Protein AF-A0A0F6MQA3-F1 (afdb_monomer_lite)

Secondary structure (DSSP, 8-state):
--EEE-HHHHHHHHTT-HHHHHHHHHHGGG-EEE-HHHHHHHHHHHHHHHHT--B--S-HHHHTTSTT--B-

Foldseek 3Di:
DEDEDALLLVVCVVVPPPVSVVVCVVCVVVHYHYDVVSVVVVVQQVVCQVVLHADEDPVCVRNVPPPSHHYD

Sequence (72 aa):
MIYLCDTCVLIDYLRGKTEVQQKLEQDKGLGLGMSSITYMELIVGATALELGLPLYTTNIKDFQFIPDLVLV

Organism: NCBI:txid999434

Radius of gyration: 12.97 Å; chains: 1; bounding box: 30×23×33 Å

Structure (mmCIF, N/CA/C/O backbone):
data_AF-A0A0F6MQA3-F1
#
_entry.id   AF-A0A0F6MQA3-F1
#
loop_
_atom_site.group_PDB
_atom_site.id
_atom_site.type_symbol
_atom_site.label_atom_id
_atom_site.label_alt_id
_atom_site.label_comp_id
_atom_site.label_asym_id
_atom_site.label_entity_id
_atom_site.label_seq_id
_atom_site.pdbx_PDB_ins_code
_atom_site.Cartn_x
_atom_site.Cartn_y
_atom_site.Cartn_z
_atom_site.occupancy
_atom_site.B_iso_or_equiv
_atom_site.auth_seq_id
_atom_site.auth_comp_id
_atom_site.auth_asym_id
_atom_site.auth_atom_id
_atom_site.pdbx_PDB_model_num
ATOM 1 N N . MET A 1 1 ? -14.516 5.999 18.795 1.00 77.88 1 MET A N 1
ATOM 2 C CA . MET A 1 1 ? -13.388 6.923 18.549 1.00 77.88 1 MET A CA 1
ATOM 3 C C . MET A 1 1 ? -12.726 6.408 17.295 1.00 77.88 1 MET A C 1
ATOM 5 O O . MET A 1 1 ? -12.424 5.227 17.273 1.00 77.88 1 MET A O 1
ATOM 9 N N . ILE A 1 2 ? -12.599 7.232 16.257 1.00 89.62 2 ILE A N 1
ATOM 10 C CA . ILE A 1 2 ? -12.125 6.763 14.950 1.00 89.62 2 ILE A CA 1
ATOM 11 C C . ILE A 1 2 ? -10.600 6.652 14.975 1.00 89.62 2 ILE A C 1
ATOM 13 O O . ILE A 1 2 ? -9.932 7.599 15.392 1.00 89.62 2 ILE A O 1
ATOM 17 N N . TYR A 1 3 ? -10.061 5.529 14.503 1.00 94.88 3 TYR A N 1
ATOM 18 C CA . TYR A 1 3 ? -8.632 5.387 14.230 1.00 94.88 3 TYR A CA 1
ATOM 19 C C . TYR A 1 3 ? -8.333 5.836 12.806 1.00 94.88 3 TYR A C 1
ATOM 21 O O . TYR A 1 3 ? -8.967 5.375 11.858 1.00 94.88 3 TYR A O 1
ATOM 29 N N . LEU A 1 4 ? -7.362 6.732 12.658 1.00 96.25 4 LEU A N 1
ATOM 30 C CA . LEU A 1 4 ? -6.834 7.119 11.357 1.00 96.25 4 LEU A CA 1
ATOM 31 C C . LEU A 1 4 ? -5.684 6.172 10.997 1.00 96.25 4 LEU A C 1
ATOM 33 O O . LEU A 1 4 ? -4.657 6.165 11.672 1.00 96.25 4 LEU A O 1
ATOM 37 N N . CYS A 1 5 ? -5.874 5.360 9.964 1.00 96.00 5 CYS A N 1
ATOM 38 C CA . CYS A 1 5 ? -4.876 4.419 9.477 1.00 96.00 5 CYS A CA 1
ATOM 39 C C . CYS A 1 5 ? -3.822 5.138 8.629 1.00 96.00 5 CYS A C 1
ATOM 41 O O . CYS A 1 5 ? -4.160 5.905 7.726 1.00 96.00 5 CYS A O 1
ATOM 43 N N . ASP A 1 6 ? -2.556 4.845 8.912 1.00 95.00 6 ASP A N 1
ATOM 44 C CA . ASP A 1 6 ? -1.414 5.277 8.108 1.00 95.00 6 ASP A CA 1
ATOM 45 C C . ASP A 1 6 ? -1.176 4.318 6.925 1.00 95.00 6 ASP A C 1
ATOM 47 O O . ASP A 1 6 ? -1.656 3.178 6.913 1.00 95.00 6 ASP A O 1
ATOM 51 N N . THR A 1 7 ? -0.409 4.763 5.936 1.00 95.00 7 THR A N 1
ATOM 52 C CA . THR A 1 7 ? -0.161 4.046 4.679 1.00 95.00 7 THR A CA 1
ATOM 53 C C . THR A 1 7 ? 0.554 2.724 4.918 1.00 95.00 7 THR A C 1
ATOM 55 O O . THR A 1 7 ? 0.134 1.697 4.386 1.00 95.00 7 THR A O 1
ATOM 58 N N . CYS A 1 8 ? 1.562 2.703 5.795 1.00 94.12 8 CYS A N 1
ATOM 59 C CA . CYS A 1 8 ? 2.275 1.477 6.155 1.00 94.12 8 CYS A CA 1
ATOM 60 C C . CYS A 1 8 ? 1.354 0.411 6.779 1.00 94.12 8 CYS A C 1
ATOM 62 O O . CYS A 1 8 ? 1.461 -0.767 6.441 1.00 94.12 8 CYS A O 1
ATOM 64 N N . VAL A 1 9 ? 0.402 0.814 7.632 1.00 95.62 9 VAL A N 1
ATOM 65 C CA . VAL A 1 9 ? -0.570 -0.094 8.267 1.00 95.62 9 VAL A CA 1
ATOM 66 C C . VAL A 1 9 ? -1.478 -0.726 7.215 1.00 95.62 9 VAL A C 1
ATOM 68 O O . VAL A 1 9 ? -1.717 -1.932 7.242 1.00 95.62 9 VAL A O 1
ATOM 71 N N . LEU A 1 10 ? -1.970 0.072 6.266 1.00 96.38 10 LEU A N 1
ATOM 72 C CA . LEU A 1 10 ? -2.842 -0.426 5.203 1.00 96.38 10 LEU A CA 1
ATOM 73 C C . LEU A 1 10 ? -2.083 -1.308 4.202 1.00 96.38 10 LEU A C 1
ATOM 75 O O . LEU A 1 10 ? -2.616 -2.333 3.782 1.00 96.38 10 LEU A O 1
ATOM 79 N N . ILE A 1 11 ? -0.830 -0.980 3.875 1.00 95.25 11 ILE A N 1
ATOM 80 C CA . ILE A 1 11 ? 0.041 -1.845 3.065 1.00 95.25 11 ILE A CA 1
ATOM 81 C C . ILE A 1 11 ? 0.254 -3.193 3.767 1.00 95.25 11 ILE A C 1
ATOM 83 O O . ILE A 1 11 ? 0.071 -4.240 3.147 1.00 95.25 11 ILE A O 1
ATOM 87 N N . ASP A 1 12 ? 0.584 -3.199 5.060 1.00 95.62 12 ASP A N 1
ATOM 88 C CA . ASP A 1 12 ? 0.765 -4.438 5.825 1.00 95.62 12 ASP A CA 1
ATOM 89 C C . ASP A 1 12 ? -0.528 -5.268 5.908 1.00 95.62 12 ASP A C 1
ATOM 91 O O . ASP A 1 12 ? -0.481 -6.499 5.809 1.00 95.62 12 ASP A O 1
ATOM 95 N N . TYR A 1 13 ? -1.687 -4.613 6.031 1.00 96.06 13 TYR A N 1
ATOM 96 C CA . TYR A 1 13 ? -2.991 -5.274 5.967 1.00 96.06 13 TYR A CA 1
ATOM 97 C C . TYR A 1 13 ? -3.219 -5.966 4.614 1.00 96.06 13 TYR A C 1
ATOM 99 O O . TYR A 1 13 ? -3.586 -7.144 4.581 1.00 96.06 13 TYR A O 1
ATOM 107 N N . LEU A 1 14 ? -2.967 -5.257 3.505 1.00 94.31 14 LEU A N 1
ATOM 108 C CA . LEU A 1 14 ? -3.125 -5.767 2.136 1.00 94.31 14 LEU A CA 1
ATOM 109 C C . LEU A 1 14 ? -2.138 -6.898 1.816 1.00 94.31 14 LEU A C 1
ATOM 111 O O . LEU A 1 14 ? -2.481 -7.826 1.089 1.00 94.31 14 LEU A O 1
ATOM 115 N N . ARG A 1 15 ? -0.937 -6.864 2.403 1.00 93.62 15 ARG A N 1
ATOM 116 C CA . ARG A 1 15 ? 0.080 -7.925 2.295 1.00 93.62 15 ARG A CA 1
ATOM 117 C C . ARG A 1 15 ? -0.234 -9.170 3.127 1.00 93.62 15 ARG A C 1
ATOM 119 O O . ARG A 1 15 ? 0.515 -10.141 3.064 1.00 93.62 15 ARG A O 1
ATOM 126 N N . GLY A 1 16 ? -1.306 -9.160 3.919 1.00 94.75 16 GLY A N 1
ATOM 127 C CA . GLY A 1 16 ? -1.709 -10.323 4.706 1.00 94.75 16 GLY A CA 1
ATOM 128 C C . GLY A 1 16 ? -0.991 -10.471 6.047 1.00 94.75 16 GLY A C 1
ATOM 129 O O . GLY A 1 16 ? -0.929 -11.575 6.583 1.00 94.75 16 GLY A O 1
ATOM 130 N N . LYS A 1 17 ? -0.429 -9.396 6.618 1.00 95.81 17 LYS A N 1
ATOM 131 C CA . LYS A 1 17 ? 0.237 -9.469 7.925 1.00 95.81 17 LYS A CA 1
ATOM 132 C C . LYS A 1 17 ? -0.791 -9.693 9.038 1.00 95.81 17 LYS A C 1
ATOM 134 O O . LYS A 1 17 ? -1.536 -8.784 9.407 1.00 95.81 17 LYS A O 1
ATOM 139 N N . THR A 1 18 ? -0.795 -10.900 9.603 1.00 96.56 18 THR A N 1
ATOM 140 C CA . THR A 1 18 ? -1.830 -11.386 10.531 1.00 96.56 18 THR A CA 1
ATOM 141 C C . THR A 1 18 ? -2.069 -10.472 11.732 1.00 96.56 18 THR A C 1
ATOM 143 O O . THR A 1 18 ? -3.217 -10.215 12.082 1.00 96.56 18 THR A O 1
ATOM 146 N N . GLU A 1 19 ? -1.008 -9.946 12.348 1.00 96.81 19 GLU A N 1
ATOM 147 C CA . GLU A 1 19 ? -1.109 -9.057 13.515 1.00 96.81 19 GLU A CA 1
ATOM 148 C C . GLU A 1 19 ? -1.910 -7.782 13.202 1.00 96.81 19 GLU A C 1
ATOM 150 O O . GLU A 1 19 ? -2.788 -7.383 13.967 1.00 96.81 19 GLU A O 1
ATOM 155 N N . VAL A 1 20 ? -1.670 -7.185 12.030 1.00 96.56 20 VAL A N 1
ATOM 156 C CA . VAL A 1 20 ? -2.363 -5.970 11.585 1.00 96.56 20 VAL A CA 1
ATOM 157 C C . VAL A 1 20 ? -3.809 -6.278 11.210 1.00 96.56 20 VAL A C 1
ATOM 159 O O . VAL A 1 20 ? -4.713 -5.540 11.596 1.00 96.56 20 VAL A O 1
ATOM 162 N N .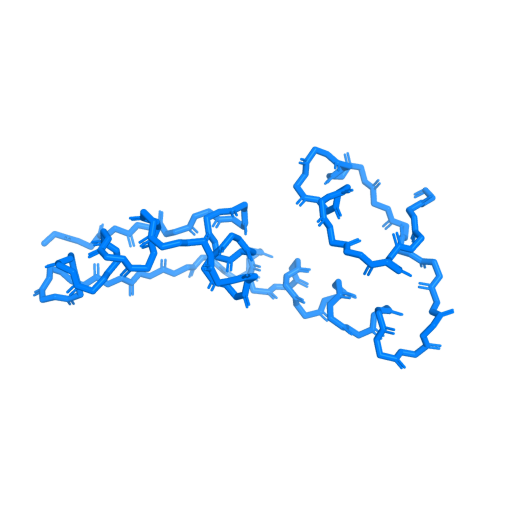 GLN A 1 21 ? -4.052 -7.390 10.511 1.00 97.19 21 GLN A N 1
ATOM 163 C CA . GLN A 1 21 ? -5.409 -7.814 10.153 1.00 97.19 21 GLN A CA 1
ATOM 164 C C . GLN A 1 21 ? -6.277 -8.066 11.386 1.00 97.19 21 GLN A C 1
ATOM 166 O O . GLN A 1 21 ? -7.403 -7.578 11.455 1.00 97.19 21 GLN A O 1
ATOM 171 N N . GLN A 1 22 ? -5.741 -8.769 12.386 1.00 97.25 22 GLN A N 1
ATOM 172 C CA . GLN A 1 22 ? -6.446 -9.019 13.641 1.00 97.25 22 GLN A CA 1
ATOM 173 C C . GLN A 1 22 ? -6.731 -7.721 14.394 1.00 97.25 22 GLN A C 1
ATOM 175 O O . GLN A 1 22 ? -7.842 -7.536 14.888 1.00 97.25 22 GLN A O 1
ATOM 180 N N . LYS A 1 23 ? -5.755 -6.808 14.455 1.00 95.50 23 LYS A N 1
ATOM 181 C CA . LYS A 1 23 ? -5.922 -5.531 15.146 1.00 95.50 23 LYS A CA 1
ATOM 182 C C . LYS A 1 23 ? -6.993 -4.657 14.490 1.00 95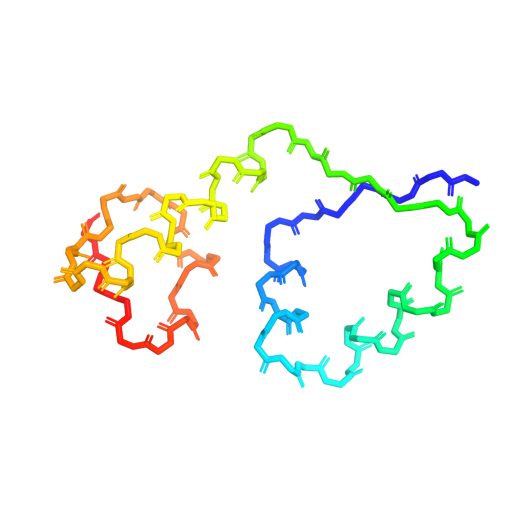.50 23 LYS A C 1
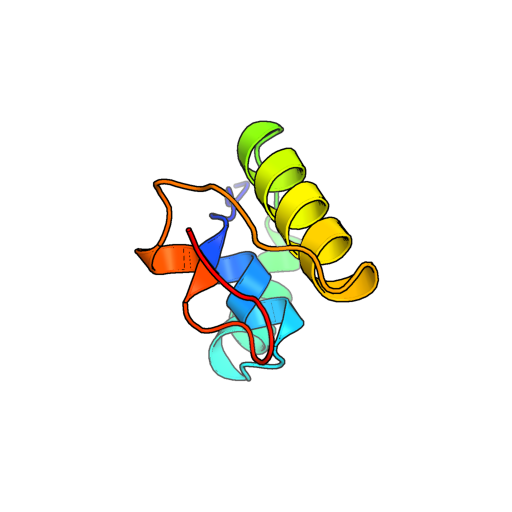ATOM 184 O O . LYS A 1 23 ? -7.877 -4.163 15.184 1.00 95.50 23 LYS A O 1
ATOM 189 N N . LEU A 1 24 ? -6.958 -4.511 13.164 1.00 95.38 24 LEU A N 1
ATOM 190 C CA . LEU A 1 24 ? -7.955 -3.716 12.445 1.00 95.38 24 LEU A CA 1
ATOM 191 C C . LEU A 1 24 ? -9.354 -4.337 12.509 1.00 95.38 24 LEU A C 1
ATOM 193 O O . LEU A 1 24 ? -10.324 -3.595 12.626 1.00 95.38 24 LEU A O 1
ATOM 197 N N . GLU A 1 25 ? -9.480 -5.667 12.496 1.00 94.69 25 GLU A N 1
ATOM 198 C CA . GLU A 1 25 ? -10.791 -6.311 12.647 1.00 94.69 25 GLU A CA 1
ATOM 199 C C . GLU A 1 25 ? -11.373 -6.103 14.055 1.00 94.69 25 GLU A C 1
ATOM 201 O O . GLU A 1 25 ? -12.561 -5.818 14.192 1.00 94.69 25 GLU A O 1
ATOM 206 N N . GLN A 1 26 ? -10.539 -6.155 15.102 1.00 94.62 26 GLN A N 1
ATOM 207 C CA . GLN A 1 26 ? -10.954 -5.830 16.474 1.00 94.62 26 GLN A CA 1
ATOM 208 C C . GLN A 1 26 ? -11.394 -4.365 16.611 1.00 94.62 26 GLN A C 1
ATOM 210 O O . GLN A 1 26 ? -12.402 -4.073 17.255 1.00 94.62 26 GLN A O 1
ATOM 215 N N . ASP A 1 27 ? -10.663 -3.444 15.982 1.00 93.62 27 ASP A N 1
ATOM 216 C CA . ASP A 1 27 ? -10.912 -2.006 16.097 1.00 93.62 27 ASP A CA 1
ATOM 217 C C . ASP A 1 27 ? -11.996 -1.501 15.125 1.00 93.62 27 ASP A C 1
ATOM 219 O O . ASP A 1 27 ? -12.462 -0.366 15.247 1.00 93.62 27 ASP A O 1
ATOM 223 N N . LYS A 1 28 ? -12.467 -2.332 14.186 1.00 89.88 28 LYS A N 1
ATOM 224 C CA . LYS A 1 28 ? -13.467 -1.965 13.169 1.00 89.88 28 LYS A CA 1
ATOM 225 C C . LYS A 1 28 ? -14.757 -1.400 13.765 1.00 89.88 28 LYS A C 1
ATOM 227 O O . LYS A 1 28 ? -15.323 -0.456 13.216 1.00 89.88 28 LYS A O 1
ATOM 232 N N . GLY A 1 29 ? -15.192 -1.927 14.914 1.00 91.19 29 GLY A N 1
ATOM 233 C CA . GLY A 1 29 ? -16.365 -1.434 15.647 1.00 91.19 29 GLY A CA 1
ATOM 234 C C . GLY A 1 29 ? -16.197 -0.027 16.241 1.00 91.19 29 GLY A C 1
ATOM 235 O O . GLY A 1 29 ? -17.187 0.625 16.565 1.00 91.19 29 GLY A O 1
ATOM 236 N N . LEU A 1 30 ? -14.960 0.465 16.363 1.00 92.31 30 LEU A N 1
ATOM 237 C CA . LEU A 1 30 ? -14.632 1.803 16.870 1.00 92.31 30 LEU A CA 1
ATOM 238 C C . LEU A 1 30 ? -14.633 2.864 15.753 1.00 92.31 30 LEU A C 1
ATOM 240 O O . LEU A 1 30 ? -14.761 4.060 16.046 1.00 92.31 30 LEU A O 1
ATOM 244 N N . GLY A 1 31 ? -14.576 2.410 14.495 1.00 93.38 31 GLY A N 1
ATOM 245 C CA . GLY A 1 31 ? -14.483 3.210 13.280 1.00 93.38 31 GLY A CA 1
ATOM 246 C C . GLY A 1 31 ? -13.038 3.331 12.794 1.00 93.38 31 GLY A C 1
ATOM 247 O O . GLY A 1 31 ? -12.150 3.712 13.554 1.00 93.38 31 GLY A O 1
ATOM 248 N N . LEU A 1 32 ? -12.818 3.044 11.511 1.00 96.00 32 LEU A N 1
ATOM 249 C CA . LEU A 1 32 ? -11.532 3.204 10.832 1.00 96.00 32 LEU A CA 1
ATOM 250 C C . LEU A 1 32 ? -11.679 4.258 9.737 1.00 96.00 32 LEU A C 1
ATOM 252 O O . LEU A 1 32 ? -12.664 4.259 8.998 1.00 96.00 32 LEU A O 1
ATOM 256 N N . GLY A 1 33 ? -10.709 5.156 9.637 1.00 96.00 33 GLY A N 1
ATOM 257 C CA . GLY A 1 33 ? -10.628 6.163 8.589 1.00 96.00 33 GLY A CA 1
ATOM 258 C C . GLY A 1 33 ? -9.234 6.199 7.983 1.00 96.00 33 GLY A C 1
ATOM 259 O O . GLY A 1 33 ? -8.273 5.713 8.569 1.00 96.00 33 GLY A O 1
ATOM 260 N N . MET A 1 34 ? -9.113 6.816 6.817 1.00 96.56 34 MET A N 1
ATOM 261 C CA . MET A 1 34 ? -7.832 7.102 6.177 1.00 96.56 34 MET A CA 1
ATOM 262 C C . MET A 1 34 ? -7.883 8.499 5.565 1.00 96.56 34 MET A C 1
ATOM 264 O O . MET A 1 34 ? -8.959 8.985 5.209 1.00 96.56 34 MET A O 1
ATOM 268 N N . SER A 1 35 ? -6.731 9.159 5.457 1.00 97.44 35 SER A N 1
ATOM 269 C CA . SER A 1 35 ? -6.660 10.458 4.790 1.00 97.44 35 SER A CA 1
ATOM 270 C C . SER A 1 35 ? -6.748 10.293 3.268 1.00 97.44 35 SER A C 1
ATOM 272 O O . SER A 1 35 ? -6.439 9.231 2.723 1.00 97.44 35 SER A O 1
ATOM 274 N N . SER A 1 36 ? -7.115 11.358 2.555 1.00 97.56 36 SER A N 1
ATOM 275 C CA . SER A 1 36 ? -7.028 11.374 1.090 1.00 97.56 36 SER A CA 1
ATOM 276 C C . SER A 1 36 ? -5.586 11.236 0.585 1.00 97.56 36 SER A C 1
ATOM 278 O O . SER A 1 36 ? -5.381 10.703 -0.501 1.00 97.56 36 SER A O 1
ATOM 280 N N . ILE A 1 37 ? -4.589 11.661 1.370 1.00 95.69 37 ILE A N 1
ATOM 281 C CA . ILE A 1 37 ? -3.164 11.492 1.048 1.00 95.69 37 ILE A CA 1
ATOM 282 C C . ILE A 1 37 ? -2.795 10.007 1.066 1.00 95.69 37 ILE A C 1
ATOM 284 O O . ILE A 1 37 ? -2.332 9.487 0.057 1.00 95.69 37 ILE A O 1
ATOM 288 N N . THR A 1 38 ? -3.124 9.312 2.157 1.00 96.75 38 THR A N 1
ATOM 289 C CA . THR A 1 38 ? -2.960 7.856 2.313 1.00 96.75 38 THR A CA 1
ATOM 290 C C . THR A 1 38 ? -3.636 7.100 1.169 1.00 96.75 38 THR A C 1
ATOM 292 O O . THR A 1 38 ? -3.092 6.142 0.628 1.00 96.75 38 THR A O 1
ATOM 295 N N . TYR A 1 39 ? -4.826 7.545 0.754 1.00 97.19 39 TYR A N 1
ATOM 296 C CA . TYR A 1 39 ? -5.523 6.949 -0.384 1.00 97.19 39 TYR A CA 1
ATOM 297 C C . TYR A 1 39 ? -4.744 7.116 -1.690 1.00 97.19 39 TYR A C 1
ATOM 299 O O . TYR A 1 39 ? -4.547 6.139 -2.410 1.00 97.19 39 TYR A O 1
ATOM 307 N N . MET A 1 40 ? -4.263 8.326 -1.986 1.00 97.06 40 MET A N 1
ATOM 308 C CA . MET A 1 40 ? -3.463 8.577 -3.187 1.00 97.06 40 MET A CA 1
ATOM 309 C C . MET A 1 40 ? -2.159 7.773 -3.192 1.00 97.06 40 MET A C 1
ATOM 311 O O . MET A 1 40 ? -1.786 7.254 -4.239 1.00 97.06 40 MET A O 1
ATOM 315 N N . GLU A 1 41 ? -1.506 7.620 -2.039 1.00 96.12 41 GLU A N 1
ATOM 316 C CA . GLU A 1 41 ? -0.307 6.792 -1.879 1.00 96.12 41 GLU A CA 1
ATOM 317 C C . GLU A 1 41 ? -0.573 5.320 -2.225 1.00 96.12 41 GLU A C 1
ATOM 319 O O . GLU A 1 41 ? 0.160 4.723 -3.016 1.00 96.12 41 GLU A O 1
ATOM 324 N N . LEU A 1 42 ? -1.656 4.741 -1.700 1.00 96.81 42 LEU A N 1
ATOM 325 C CA . LEU A 1 42 ? -2.034 3.364 -2.024 1.00 96.81 42 LEU A CA 1
ATOM 326 C C . LEU A 1 42 ? -2.361 3.193 -3.510 1.00 96.81 42 LEU A C 1
ATOM 328 O O . LEU A 1 42 ? -1.909 2.232 -4.129 1.00 96.81 42 LEU A O 1
ATOM 332 N N . ILE A 1 43 ? -3.117 4.128 -4.095 1.00 97.50 43 ILE A N 1
ATOM 333 C CA . ILE A 1 43 ? -3.501 4.061 -5.510 1.00 97.50 43 ILE A CA 1
ATOM 334 C C . ILE A 1 43 ? -2.284 4.183 -6.425 1.00 97.50 43 ILE A C 1
ATOM 336 O O . ILE A 1 43 ? -2.161 3.391 -7.359 1.00 97.50 43 ILE A O 1
ATOM 340 N N . VAL A 1 44 ? -1.377 5.134 -6.179 1.00 96.69 44 VAL A N 1
ATOM 341 C CA . VAL A 1 44 ? -0.194 5.302 -7.035 1.00 96.69 44 VAL A CA 1
ATOM 342 C C . VAL A 1 44 ? 0.741 4.096 -6.930 1.00 96.69 44 VAL A C 1
ATOM 344 O O . VAL A 1 44 ? 1.232 3.629 -7.955 1.00 96.69 44 VAL A O 1
ATOM 347 N N . GLY A 1 45 ? 0.913 3.526 -5.730 1.00 96.56 45 GLY A N 1
ATOM 348 C CA . GLY A 1 45 ? 1.706 2.311 -5.537 1.00 96.56 45 GLY A CA 1
ATOM 349 C C . GLY A 1 45 ? 1.105 1.089 -6.229 1.00 96.56 45 GLY A C 1
ATOM 350 O O . GLY A 1 45 ? 1.812 0.388 -6.948 1.00 96.56 45 GLY A O 1
ATOM 351 N N . ALA A 1 46 ? -0.204 0.865 -6.079 1.00 96.94 46 ALA A N 1
ATOM 352 C CA . ALA A 1 46 ? -0.901 -0.232 -6.752 1.00 96.94 46 ALA A CA 1
ATOM 353 C C . ALA A 1 46 ? -0.879 -0.079 -8.281 1.00 96.94 46 ALA A C 1
ATOM 355 O O . ALA A 1 46 ? -0.665 -1.052 -8.996 1.00 96.94 46 ALA A O 1
ATOM 356 N N . THR A 1 47 ? -1.047 1.146 -8.786 1.00 97.88 47 THR A N 1
ATOM 357 C CA . THR A 1 47 ? -1.013 1.434 -10.227 1.00 97.88 47 THR A CA 1
ATOM 358 C C . THR A 1 47 ? 0.377 1.194 -10.812 1.00 97.88 47 THR A C 1
ATOM 360 O O . THR A 1 47 ? 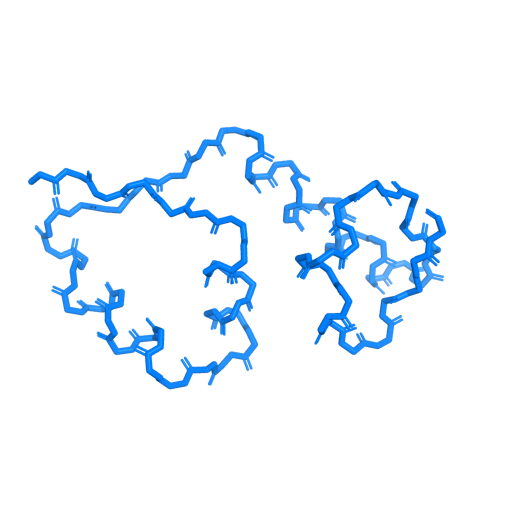0.496 0.592 -11.876 1.00 97.88 47 THR A O 1
ATOM 363 N N . ALA A 1 48 ? 1.432 1.644 -10.126 1.00 98.12 48 ALA A N 1
ATOM 364 C CA . ALA A 1 48 ? 2.808 1.407 -10.552 1.00 98.12 48 ALA A CA 1
ATOM 365 C C . ALA A 1 48 ? 3.129 -0.094 -10.591 1.00 98.12 48 ALA A C 1
ATOM 367 O O . ALA A 1 48 ? 3.683 -0.567 -11.582 1.00 98.12 48 ALA A O 1
ATOM 368 N N . LEU A 1 49 ? 2.706 -0.842 -9.564 1.00 97.00 49 LEU A N 1
ATOM 369 C CA . LEU A 1 49 ? 2.873 -2.293 -9.501 1.00 97.00 49 LEU A CA 1
ATOM 370 C C . LEU A 1 49 ? 2.152 -3.006 -10.656 1.00 97.00 49 LEU A C 1
ATOM 372 O O . LEU A 1 49 ? 2.768 -3.803 -11.355 1.00 97.00 49 LEU A O 1
ATOM 376 N N . GLU A 1 50 ? 0.878 -2.683 -10.891 1.00 97.62 50 GLU A N 1
ATOM 377 C CA . GLU A 1 50 ? 0.061 -3.302 -11.947 1.00 97.62 50 GLU A CA 1
ATOM 378 C C . GLU A 1 50 ? 0.622 -3.038 -13.351 1.00 97.62 50 GLU A C 1
ATOM 380 O O . GLU A 1 50 ? 0.636 -3.918 -14.208 1.00 97.62 50 GLU A O 1
ATOM 385 N N . LEU A 1 51 ? 1.110 -1.820 -13.599 1.00 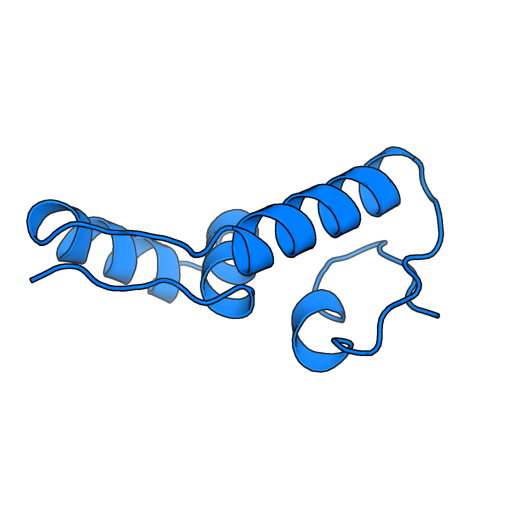98.00 51 LEU A N 1
ATOM 386 C CA . LEU A 1 51 ? 1.663 -1.433 -14.897 1.00 98.00 51 LEU A CA 1
ATOM 387 C C . LEU A 1 51 ? 3.144 -1.811 -15.067 1.00 98.00 51 LEU A C 1
ATOM 389 O O . LEU A 1 51 ? 3.705 -1.568 -16.137 1.00 98.00 51 LEU A O 1
ATOM 393 N N . GLY A 1 52 ? 3.792 -2.362 -14.035 1.00 97.19 52 GLY A N 1
ATOM 394 C CA . GLY A 1 52 ? 5.229 -2.645 -14.038 1.00 97.19 52 GLY A CA 1
ATOM 395 C C . GLY A 1 52 ? 6.095 -1.389 -14.199 1.00 97.19 52 GLY A C 1
ATOM 396 O O . GLY A 1 52 ? 7.158 -1.442 -14.820 1.00 97.19 52 GLY A O 1
ATOM 397 N N . LEU A 1 53 ? 5.628 -0.244 -13.692 1.00 97.88 53 LEU A N 1
ATOM 398 C CA . LEU A 1 53 ? 6.324 1.040 -13.770 1.00 97.88 53 LEU A CA 1
ATOM 399 C C . LEU A 1 53 ? 7.090 1.332 -12.471 1.00 97.88 53 LEU A C 1
ATOM 401 O O . LEU A 1 53 ? 6.618 0.982 -11.389 1.00 97.88 53 LEU A O 1
ATOM 405 N N . PRO A 1 54 ? 8.240 2.028 -12.541 1.00 97.31 54 PRO A N 1
ATOM 406 C CA . PRO A 1 54 ? 8.893 2.533 -11.342 1.00 97.31 54 PRO A CA 1
ATOM 407 C C . PRO A 1 54 ? 8.012 3.571 -10.636 1.00 97.31 54 PRO A C 1
ATOM 409 O O . PRO A 1 54 ? 7.478 4.490 -11.264 1.00 97.31 54 PRO A O 1
ATOM 412 N N . LEU A 1 55 ? 7.904 3.452 -9.316 1.00 97.62 55 LEU A N 1
ATOM 413 C CA . LEU A 1 55 ? 7.269 4.442 -8.460 1.00 97.62 55 LEU A CA 1
ATOM 414 C C . LEU A 1 55 ? 8.302 5.479 -8.014 1.00 97.62 55 LEU A C 1
ATOM 416 O O . LEU A 1 55 ? 9.176 5.187 -7.200 1.00 97.62 55 LEU A O 1
ATOM 420 N N . TYR A 1 56 ? 8.146 6.706 -8.508 1.00 96.31 5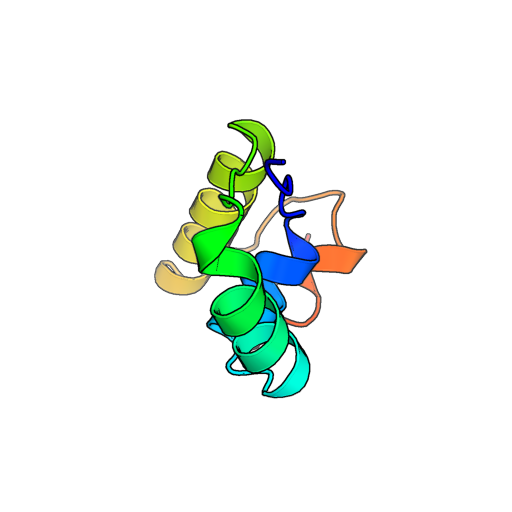6 TYR A N 1
ATOM 421 C CA . TYR A 1 56 ? 8.920 7.857 -8.053 1.00 96.31 56 TYR A CA 1
ATOM 422 C C . TYR A 1 56 ? 8.358 8.373 -6.731 1.00 96.31 56 TYR A C 1
ATOM 424 O O . TYR A 1 56 ? 7.258 8.933 -6.700 1.00 96.31 56 TYR A O 1
ATOM 432 N N . THR A 1 57 ? 9.079 8.170 -5.629 1.00 94.50 57 THR A N 1
ATOM 433 C CA . THR A 1 57 ? 8.573 8.535 -4.299 1.00 94.50 57 THR A CA 1
ATOM 434 C C . THR A 1 57 ? 9.681 8.766 -3.281 1.00 94.50 57 THR A C 1
ATOM 436 O O . THR A 1 57 ? 10.665 8.040 -3.219 1.00 94.50 57 THR A O 1
ATOM 439 N N . THR A 1 58 ? 9.486 9.743 -2.394 1.00 94.38 58 THR A N 1
ATOM 440 C CA . THR A 1 58 ? 10.338 9.913 -1.207 1.00 94.38 58 THR A CA 1
ATOM 441 C C . THR A 1 58 ? 9.927 8.990 -0.055 1.00 94.38 58 THR A C 1
ATOM 443 O O . THR A 1 58 ? 10.692 8.820 0.894 1.00 94.38 58 THR A O 1
ATOM 446 N N . ASN A 1 59 ? 8.749 8.356 -0.123 1.00 92.12 59 ASN A N 1
ATOM 447 C CA . ASN A 1 59 ? 8.196 7.508 0.944 1.00 92.12 59 ASN A CA 1
ATOM 448 C C . ASN A 1 59 ? 8.708 6.066 0.861 1.00 92.12 59 ASN A C 1
ATOM 450 O O . ASN A 1 59 ? 7.978 5.099 1.063 1.00 92.12 59 ASN A O 1
ATOM 454 N N . ILE A 1 60 ? 10.007 5.921 0.598 1.00 92.56 60 ILE A N 1
ATOM 455 C CA . ILE A 1 60 ? 10.691 4.632 0.447 1.00 92.56 60 ILE A CA 1
ATOM 456 C C . ILE A 1 60 ? 10.406 3.712 1.634 1.00 92.56 60 ILE A C 1
ATOM 458 O O . ILE A 1 60 ? 10.169 2.520 1.450 1.00 92.56 60 ILE A O 1
ATOM 462 N N . LYS A 1 61 ? 10.364 4.275 2.850 1.00 90.81 61 LYS A N 1
ATOM 463 C CA . LYS A 1 61 ? 10.137 3.512 4.078 1.00 90.81 61 LYS A CA 1
ATOM 464 C C . LYS A 1 61 ? 8.844 2.685 4.050 1.00 90.81 61 LYS A C 1
ATOM 466 O O . LYS A 1 61 ? 8.833 1.618 4.650 1.00 90.81 61 LYS A O 1
ATOM 471 N N . ASP A 1 62 ? 7.808 3.165 3.361 1.00 89.31 62 ASP A N 1
ATOM 472 C CA . ASP A 1 62 ? 6.471 2.569 3.355 1.00 89.31 62 ASP A CA 1
ATOM 473 C C . ASP A 1 62 ? 6.310 1.581 2.188 1.00 89.31 62 ASP A C 1
ATOM 475 O O . ASP A 1 62 ? 5.726 0.511 2.355 1.00 89.31 62 ASP A O 1
ATOM 479 N N . PHE A 1 63 ? 6.885 1.899 1.022 1.00 93.94 63 PHE A N 1
ATOM 480 C CA . PHE A 1 63 ? 6.725 1.107 -0.204 1.00 93.94 63 PHE A CA 1
ATOM 481 C C . PHE A 1 63 ? 7.785 0.014 -0.405 1.00 93.94 63 PHE A C 1
ATOM 483 O O . PHE A 1 63 ? 7.518 -0.948 -1.120 1.00 93.94 63 PHE A O 1
ATOM 490 N N . GLN A 1 64 ? 8.958 0.102 0.239 1.00 93.75 64 GLN A N 1
ATOM 491 C CA . GLN A 1 64 ? 10.081 -0.839 0.034 1.00 93.75 64 GLN A CA 1
ATOM 492 C C . GLN A 1 64 ? 9.748 -2.309 0.328 1.00 93.75 64 GLN A C 1
ATOM 494 O O . GLN A 1 64 ? 10.490 -3.206 -0.061 1.00 93.75 64 GLN A O 1
ATOM 499 N N . PHE A 1 65 ? 8.660 -2.567 1.054 1.00 90.62 65 PHE A N 1
ATOM 500 C CA . PHE A 1 65 ? 8.249 -3.914 1.435 1.00 90.62 65 PHE A CA 1
ATOM 501 C C . PHE A 1 65 ? 7.288 -4.571 0.436 1.00 90.62 65 PHE A C 1
ATOM 503 O O . PHE A 1 65 ? 6.919 -5.734 0.635 1.00 90.62 65 PHE A O 1
ATOM 510 N N . ILE A 1 66 ? 6.845 -3.841 -0.592 1.00 93.50 66 ILE A N 1
ATOM 511 C CA . ILE A 1 66 ? 5.955 -4.351 -1.635 1.00 93.50 66 ILE A CA 1
ATOM 512 C C . ILE A 1 66 ? 6.811 -5.114 -2.655 1.00 93.50 66 ILE A C 1
ATOM 514 O O . ILE A 1 66 ? 7.679 -4.505 -3.282 1.00 93.50 66 ILE A O 1
ATOM 518 N N . PRO A 1 67 ? 6.603 -6.434 -2.818 1.00 91.81 67 PRO A N 1
ATOM 519 C CA . PRO A 1 67 ? 7.322 -7.214 -3.820 1.00 91.81 67 PRO A CA 1
ATOM 520 C C . PRO A 1 67 ? 7.107 -6.641 -5.221 1.00 91.81 67 PRO A C 1
ATOM 522 O O . PRO A 1 67 ? 6.025 -6.141 -5.519 1.00 91.81 67 PRO A O 1
ATOM 525 N N . ASP A 1 68 ? 8.139 -6.717 -6.059 1.00 94.94 68 ASP A N 1
ATOM 526 C CA . ASP A 1 68 ? 8.119 -6.326 -7.478 1.00 94.94 68 ASP A CA 1
ATOM 527 C C . ASP A 1 68 ? 7.881 -4.828 -7.768 1.00 94.94 68 ASP A C 1
ATOM 529 O O . ASP A 1 68 ? 8.005 -4.392 -8.914 1.00 94.94 68 ASP A O 1
ATOM 533 N N . LEU A 1 69 ? 7.633 -4.005 -6.744 1.00 96.38 69 LEU A N 1
ATOM 534 C CA . LEU A 1 69 ? 7.533 -2.557 -6.886 1.00 96.38 69 LEU A CA 1
ATOM 535 C C . LEU A 1 69 ? 8.930 -1.924 -6.923 1.00 96.38 69 LEU A C 1
ATOM 537 O O . LEU A 1 69 ? 9.643 -1.871 -5.920 1.00 96.38 69 LEU A O 1
ATOM 541 N N . VAL A 1 70 ? 9.313 -1.403 -8.086 1.00 96.56 70 VAL A N 1
ATOM 542 C CA . VAL A 1 70 ? 10.576 -0.675 -8.259 1.00 96.56 70 VAL A CA 1
ATOM 543 C C . VAL A 1 70 ? 10.418 0.751 -7.737 1.00 96.56 70 VAL A C 1
ATOM 545 O O . VAL A 1 70 ? 9.504 1.459 -8.151 1.00 96.56 70 VAL A O 1
ATOM 548 N N . LEU A 1 71 ? 11.320 1.184 -6.856 1.00 96.31 71 LEU A N 1
ATOM 549 C CA . LEU A 1 71 ? 11.329 2.538 -6.293 1.00 96.31 71 LEU A CA 1
ATOM 550 C C . LEU A 1 71 ? 12.453 3.371 -6.902 1.00 96.31 71 LEU A C 1
ATOM 552 O O . LEU A 1 71 ? 13.569 2.870 -7.065 1.00 96.31 71 LEU A O 1
ATOM 556 N N . VAL A 1 72 ? 12.148 4.633 -7.215 1.00 93.25 72 VAL A N 1
ATOM 557 C CA . VAL A 1 72 ? 13.086 5.607 -7.795 1.00 93.25 72 VAL A CA 1
ATOM 558 C C . VAL A 1 72 ? 13.020 6.938 -7.058 1.00 93.25 72 VAL A C 1
ATOM 560 O O . VAL A 1 72 ? 11.902 7.368 -6.690 1.00 93.25 72 VAL A O 1
#

pLDDT: mean 95.02, std 2.95, range [77.88, 98.12]

InterPro domains:
  IPR029060 PIN-like domain superfamily [SSF88723] (1-71)